Protein AF-V4LE29-F1 (afdb_monomer)

Secondary structure (DSSP, 8-state):
---TT-S---STTPPPPGGGS----HHHHHHTTTTSTT-EEEEEEEETTEEEEEEEEEE-SSEEEEEEEE--TTSPPEEEEEEEE---EE-TTSSEE-

Radius of gyration: 16.66 Å; Cα contacts (8 Å, |Δi|>4): 130; chains: 1; bounding box: 44×28×40 Å

pLDDT: mean 81.96, std 17.12, range [36.38, 97.56]

Solvent-accessible surface area (backbone atoms only — not comparable to full-atom values): 6302 Å² total; per-residue (Å²): 142,81,62,91,78,75,63,80,74,89,48,98,82,56,74,81,50,80,77,79,48,92,83,80,62,65,62,55,36,50,76,71,58,58,60,46,58,78,36,74,48,80,48,73,46,65,58,98,84,42,77,77,47,61,37,40,39,35,26,39,92,54,30,34,37,45,35,38,70,50,60,60,94,94,52,70,80,42,81,45,75,48,79,45,76,55,63,70,44,79,41,99,88,63,66,71,44,102

Sequence (98 aa):
MGGMGSGRHWYWGAKDSTDDYRSIDVRRWKRDGLLTPHQSFGWQWSRHGEVVASIRVRTESNRVILTYRHRSSGEDWKDESYPVYLDRTACNLGGERP

Foldseek 3Di:
DADPPNFPPPDDPGDDDPNNDDDDDVQVCVVVVVQDAQDKDKDFDDDPNHTPAIWIWHHHPFWIWTWGWDDDVPDDIDTDTDIDGHDWDADPVGDIDD

Nearest PDB structures (foldseek):
  2ffg-assembly1_B  TM=4.503E-01  e=1.393E-01  Bacillus subtilis
  7lc1-assembly1_B  TM=3.188E-01  e=1.873E+00 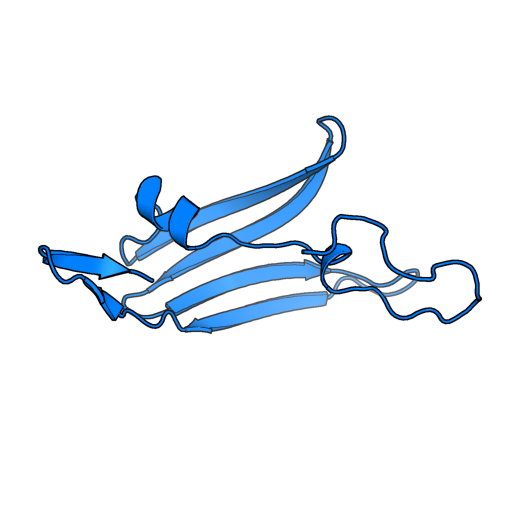 Homo sapiens
  8pn9-assembly1_G  TM=3.661E-01  e=7.462E+00  Homo sapiens
  7b04-assembly6_Q  TM=3.370E-01  e=7.462E+00  Candidatus Kuenenia stuttgartensis
  7b04-assembly5_N  TM=3.203E-01  e=5.355E+00  Candidatus Kuenenia stuttgartensis

Mean predicted aligned error: 9.5 Å

Structure (mmCIF, N/CA/C/O backbone):
data_AF-V4LE29-F1
#
_entry.id   AF-V4LE29-F1
#
loop_
_atom_site.group_PDB
_atom_site.id
_atom_site.type_symbol
_atom_site.label_atom_id
_atom_site.label_alt_id
_atom_site.label_comp_id
_atom_site.label_asym_id
_atom_site.label_entity_id
_atom_site.label_seq_id
_atom_site.pdbx_PDB_ins_code
_atom_site.Cartn_x
_atom_site.Cartn_y
_atom_site.Cartn_z
_atom_site.occupancy
_atom_site.B_iso_or_equiv
_atom_site.auth_seq_id
_atom_site.auth_comp_id
_atom_site.auth_asym_id
_atom_site.auth_atom_id
_atom_site.pdbx_PDB_model_num
ATOM 1 N N . MET A 1 1 ? -12.961 17.695 -13.450 1.00 45.84 1 MET A N 1
ATOM 2 C CA . MET A 1 1 ? -13.260 17.130 -14.781 1.00 45.84 1 MET A CA 1
ATOM 3 C C . MET A 1 1 ? -12.044 17.349 -15.663 1.00 45.84 1 MET A C 1
ATOM 5 O O . MET A 1 1 ? -11.674 18.494 -15.866 1.00 45.84 1 MET A O 1
ATOM 9 N N . GLY A 1 2 ? -11.409 16.265 -16.095 1.00 36.38 2 GLY A N 1
ATOM 10 C CA . GLY A 1 2 ? -10.222 16.215 -16.953 1.00 36.38 2 GLY A CA 1
ATOM 11 C C . GLY A 1 2 ? -9.816 14.747 -17.014 1.00 36.38 2 GLY A C 1
ATOM 12 O O . GLY A 1 2 ? -9.432 14.199 -15.986 1.00 36.38 2 GLY A O 1
ATOM 13 N N . GLY A 1 3 ? -10.124 14.081 -18.127 1.00 39.62 3 GLY A N 1
ATOM 14 C CA . GLY A 1 3 ? -9.957 12.634 -18.285 1.00 39.62 3 GLY A CA 1
ATOM 15 C C . GLY A 1 3 ? -8.558 12.246 -18.759 1.00 39.62 3 GLY A C 1
ATOM 16 O O . GLY A 1 3 ? -7.754 13.115 -19.101 1.00 39.62 3 GLY A O 1
ATOM 17 N N . MET A 1 4 ? -8.316 10.933 -18.815 1.00 40.44 4 MET A N 1
ATOM 18 C CA . MET A 1 4 ? -7.082 10.330 -19.325 1.00 40.44 4 MET A CA 1
ATOM 19 C C . MET A 1 4 ? -6.640 10.972 -20.648 1.00 40.44 4 MET A C 1
ATOM 21 O O . MET A 1 4 ? -7.410 11.002 -21.609 1.00 40.44 4 MET A O 1
ATOM 25 N N . GLY A 1 5 ? -5.413 11.504 -20.692 1.00 50.72 5 GLY A N 1
ATOM 26 C CA . GLY A 1 5 ? -4.816 12.102 -21.895 1.00 50.72 5 GLY A CA 1
ATOM 27 C C . GLY A 1 5 ? -5.083 13.596 -22.138 1.00 50.72 5 GLY A C 1
ATOM 28 O O . GLY A 1 5 ? -4.754 14.096 -23.213 1.00 50.72 5 GLY A O 1
ATOM 29 N N . SER A 1 6 ? -5.638 14.348 -21.177 1.00 55.47 6 SER A N 1
ATOM 30 C CA . SER A 1 6 ? -5.798 15.812 -21.324 1.00 55.47 6 SER A CA 1
ATOM 31 C C . SER A 1 6 ? -4.496 16.615 -21.149 1.00 55.47 6 SER A C 1
ATOM 33 O O . SER A 1 6 ? -4.509 17.844 -21.244 1.00 55.47 6 SER A O 1
ATOM 35 N N . GLY A 1 7 ? -3.376 15.944 -20.860 1.00 51.81 7 GLY A N 1
ATOM 36 C CA . GLY A 1 7 ? -2.049 16.543 -20.751 1.00 51.81 7 GLY A CA 1
ATOM 37 C C . GLY A 1 7 ? -1.441 16.861 -22.119 1.00 51.81 7 GLY A C 1
ATOM 38 O O . GLY A 1 7 ? -1.657 16.174 -23.113 1.00 51.81 7 GLY A O 1
ATOM 39 N N . ARG A 1 8 ? -0.652 17.932 -22.204 1.00 50.41 8 ARG A N 1
ATOM 40 C CA . ARG A 1 8 ? 0.028 18.341 -23.441 1.00 50.41 8 ARG A CA 1
ATOM 41 C C . ARG A 1 8 ? 1.275 17.459 -23.646 1.00 50.41 8 ARG A C 1
ATOM 43 O O . ARG A 1 8 ? 2.379 17.886 -23.344 1.00 50.41 8 ARG A O 1
ATOM 50 N N . HIS A 1 9 ? 1.094 16.234 -24.150 1.00 51.66 9 HIS A N 1
ATOM 51 C CA . HIS A 1 9 ? 2.152 15.211 -24.311 1.00 51.66 9 HIS A CA 1
ATOM 52 C C . HIS A 1 9 ? 3.131 15.449 -25.491 1.00 51.66 9 HIS A C 1
ATOM 54 O O . HIS A 1 9 ? 3.990 14.617 -25.761 1.00 51.66 9 HIS A O 1
ATOM 60 N N . TRP A 1 10 ? 3.021 16.565 -26.224 1.00 51.50 10 TRP A N 1
ATOM 61 C CA . TRP A 1 10 ? 3.700 16.774 -27.517 1.00 51.50 10 TRP A CA 1
ATOM 62 C C . TRP A 1 10 ? 5.120 17.377 -27.441 1.00 51.50 10 TRP A C 1
ATOM 64 O O . TRP A 1 10 ? 5.603 17.903 -28.441 1.00 51.50 10 TRP A O 1
ATOM 74 N N . TYR A 1 11 ? 5.808 17.339 -26.294 1.00 54.19 11 TYR A N 1
ATOM 75 C CA . TYR A 1 11 ? 7.198 17.810 -26.200 1.00 54.19 11 TYR A CA 1
ATOM 76 C C . TYR A 1 11 ? 8.078 16.897 -25.337 1.00 54.19 11 TYR A C 1
ATOM 78 O O . TYR A 1 11 ? 7.641 16.353 -24.323 1.00 54.19 11 TYR A O 1
ATOM 86 N N . TRP A 1 12 ? 9.341 16.742 -25.746 1.00 37.62 12 TRP A N 1
ATOM 87 C CA . TRP A 1 12 ? 10.371 16.017 -24.996 1.00 37.62 12 TRP A CA 1
ATOM 88 C C . TRP A 1 12 ? 10.582 16.709 -23.639 1.00 37.62 12 TRP A C 1
ATOM 90 O O . TRP A 1 12 ? 11.002 17.864 -23.594 1.00 37.62 12 TRP A O 1
ATOM 100 N N . GLY A 1 13 ? 10.240 16.030 -22.539 1.00 54.22 13 GLY A N 1
ATOM 101 C CA . GLY A 1 13 ? 10.285 16.586 -21.178 1.00 54.22 13 GLY A CA 1
ATOM 102 C C . GLY A 1 13 ? 8.929 16.979 -20.576 1.00 54.22 13 GLY A C 1
ATOM 103 O O . GLY A 1 13 ? 8.899 17.624 -19.525 1.00 54.22 13 GLY A O 1
ATOM 104 N N . ALA A 1 14 ? 7.805 16.618 -21.207 1.00 57.78 14 ALA A N 1
ATOM 105 C CA . ALA A 1 14 ? 6.495 16.714 -20.566 1.00 57.78 14 ALA A CA 1
ATOM 106 C C . ALA A 1 14 ? 6.474 15.848 -19.295 1.00 57.78 14 ALA A C 1
ATOM 108 O O . ALA A 1 14 ? 6.803 14.665 -19.337 1.00 57.78 14 ALA A O 1
ATOM 109 N N . LYS A 1 15 ? 6.136 16.460 -18.154 1.00 55.22 15 LYS A N 1
ATOM 110 C CA . LYS A 1 15 ? 5.986 15.740 -16.886 1.00 55.22 15 LYS A CA 1
ATOM 111 C C . LYS A 1 15 ? 4.748 14.857 -16.968 1.00 55.22 15 LYS A C 1
ATOM 113 O O . LYS A 1 15 ? 3.709 15.334 -17.426 1.00 55.22 15 LYS A O 1
ATOM 118 N N . ASP A 1 16 ? 4.865 13.630 -16.475 1.00 51.59 16 ASP A N 1
ATOM 119 C CA . ASP A 1 16 ? 3.726 12.734 -16.310 1.00 51.59 16 ASP A CA 1
ATOM 120 C C . ASP A 1 16 ? 2.624 13.446 -15.520 1.00 51.59 16 ASP A C 1
ATOM 122 O O . ASP A 1 16 ? 2.865 14.053 -14.467 1.00 51.59 16 ASP A O 1
ATOM 126 N N . SER A 1 17 ? 1.412 13.413 -16.060 1.00 56.28 17 SER A N 1
ATOM 127 C CA . SER A 1 17 ? 0.231 13.885 -15.356 1.00 56.28 17 SER A CA 1
ATOM 128 C C . SER A 1 17 ? -0.122 12.897 -14.247 1.00 56.28 17 SER A C 1
AT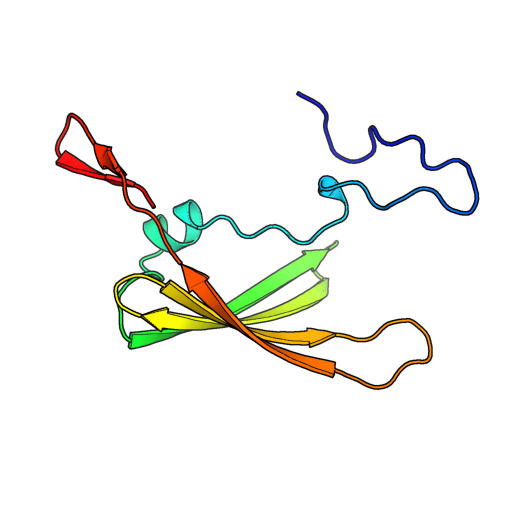OM 130 O O . SER A 1 17 ? 0.262 11.734 -14.289 1.00 56.28 17 SER A O 1
ATOM 132 N N . THR A 1 18 ? -0.881 13.324 -13.238 1.00 55.16 18 THR A N 1
ATOM 133 C CA . THR A 1 18 ? -1.316 12.432 -12.144 1.00 55.16 18 THR A CA 1
ATOM 134 C C . THR A 1 18 ? -2.101 11.213 -12.649 1.00 55.16 18 THR A C 1
ATOM 136 O O . THR A 1 18 ? -2.132 10.186 -11.979 1.00 55.16 18 THR A O 1
ATOM 139 N N . ASP A 1 19 ? -2.706 11.323 -13.830 1.00 54.94 19 ASP A N 1
ATOM 140 C CA . ASP A 1 19 ? -3.440 10.255 -14.503 1.00 54.94 19 ASP A CA 1
ATOM 141 C C . ASP A 1 19 ? -2.524 9.156 -15.077 1.00 54.94 19 ASP A C 1
ATOM 143 O O . ASP A 1 19 ? -2.903 7.987 -15.109 1.00 54.94 19 ASP A O 1
ATOM 147 N N . ASP A 1 20 ? -1.278 9.502 -15.410 1.00 59.47 20 ASP A N 1
ATOM 148 C CA . ASP A 1 20 ? -0.260 8.550 -15.863 1.00 59.47 20 ASP A CA 1
ATOM 149 C C . ASP A 1 20 ? 0.266 7.667 -14.704 1.00 59.47 20 ASP A C 1
ATOM 151 O O . ASP A 1 20 ? 0.944 6.658 -14.927 1.00 59.47 20 ASP A O 1
ATOM 155 N N . TYR A 1 21 ? -0.069 8.005 -13.448 1.00 68.44 21 TYR A N 1
ATOM 156 C CA . TYR A 1 21 ? 0.306 7.230 -12.265 1.00 68.44 21 TYR A CA 1
ATOM 157 C C . TYR A 1 21 ? -0.733 6.160 -11.909 1.00 68.44 21 TYR A C 1
ATOM 159 O O . TYR A 1 21 ? -1.945 6.303 -12.063 1.00 68.44 21 TYR A O 1
ATOM 167 N N . ARG A 1 22 ? -0.239 5.061 -11.336 1.00 83.25 22 ARG A N 1
ATOM 168 C CA . ARG A 1 22 ? -1.057 3.939 -10.861 1.00 83.25 22 ARG A CA 1
ATOM 169 C C . ARG A 1 22 ? -1.861 4.363 -9.633 1.00 83.25 22 ARG A C 1
ATOM 171 O O . ARG A 1 22 ? -1.290 4.637 -8.580 1.00 83.25 22 ARG A O 1
ATOM 178 N N . SER A 1 23 ? -3.183 4.386 -9.758 1.00 85.31 23 SER A N 1
ATOM 179 C CA . SER A 1 23 ? -4.080 4.811 -8.682 1.00 85.31 23 SER A CA 1
ATOM 180 C C . SER A 1 23 ? -4.504 3.651 -7.775 1.00 85.31 23 SER A C 1
ATOM 182 O O . SER A 1 23 ? -4.692 2.513 -8.214 1.00 85.31 23 SER A O 1
ATOM 184 N N . ILE A 1 24 ? -4.673 3.948 -6.488 1.00 90.12 24 ILE A N 1
ATOM 185 C CA . ILE A 1 24 ? -5.249 3.046 -5.486 1.00 90.12 24 ILE A CA 1
ATOM 186 C C . ILE A 1 24 ? -6.546 3.681 -4.987 1.00 90.12 24 ILE A C 1
ATOM 188 O O . ILE A 1 24 ? -6.531 4.805 -4.491 1.00 90.12 24 ILE A O 1
ATOM 192 N N . ASP A 1 25 ? -7.662 2.956 -5.085 1.00 89.81 25 ASP A N 1
ATOM 193 C CA . ASP A 1 25 ? -8.932 3.364 -4.476 1.00 89.81 25 ASP A CA 1
ATOM 194 C C . ASP A 1 25 ? -9.125 2.641 -3.136 1.00 89.81 25 ASP A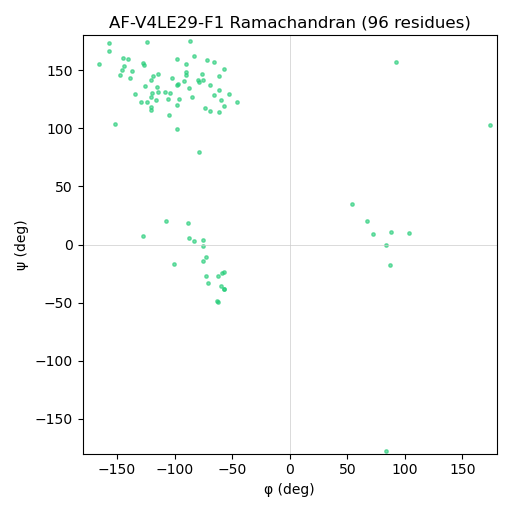 C 1
ATOM 196 O O . ASP A 1 25 ? -9.575 1.493 -3.075 1.00 89.81 25 ASP A O 1
ATOM 200 N N . VAL A 1 26 ? -8.821 3.338 -2.041 1.00 89.75 26 VAL A N 1
ATOM 201 C CA . VAL A 1 26 ? -9.004 2.821 -0.677 1.00 89.75 26 VAL A CA 1
ATOM 202 C C . VAL A 1 26 ? -10.471 2.513 -0.354 1.00 89.75 26 VAL A C 1
ATOM 204 O O . VAL A 1 26 ? -10.769 1.612 0.432 1.00 89.75 26 VAL A O 1
ATOM 207 N N . ARG A 1 27 ? -11.427 3.197 -0.994 1.00 89.50 27 ARG A N 1
ATOM 208 C CA . ARG A 1 27 ? -12.856 2.930 -0.787 1.00 89.50 27 ARG A CA 1
ATOM 209 C C . ARG A 1 27 ? -13.251 1.605 -1.409 1.00 89.50 27 ARG A C 1
ATOM 211 O O . ARG A 1 27 ? -14.116 0.922 -0.865 1.00 89.50 27 ARG A O 1
ATOM 218 N N . ARG A 1 28 ? -12.619 1.225 -2.522 1.00 92.38 28 ARG A N 1
ATOM 219 C CA . ARG A 1 28 ? -12.770 -0.116 -3.090 1.00 92.38 28 ARG A CA 1
ATOM 220 C C . ARG A 1 28 ? -12.243 -1.169 -2.125 1.00 92.38 28 ARG A C 1
ATOM 222 O O . ARG A 1 28 ? -12.989 -2.079 -1.790 1.00 92.38 28 ARG A O 1
ATOM 229 N N . TRP A 1 29 ? -11.039 -0.987 -1.583 1.00 94.00 29 TRP A N 1
ATOM 230 C CA . TRP A 1 29 ? -10.500 -1.904 -0.569 1.00 94.00 29 TRP A CA 1
ATOM 231 C C . TRP A 1 29 ? -11.411 -2.033 0.650 1.00 94.00 29 TRP A C 1
ATOM 233 O O . TRP A 1 29 ? -11.589 -3.129 1.172 1.00 94.00 29 TRP A O 1
ATOM 243 N N . LYS A 1 30 ? -12.041 -0.935 1.081 1.00 90.19 30 LYS A N 1
ATOM 244 C CA . LYS A 1 30 ? -13.042 -0.981 2.146 1.00 90.19 30 LYS A CA 1
ATOM 245 C C . LYS A 1 30 ? -14.265 -1.821 1.777 1.00 90.19 30 LYS A C 1
ATOM 247 O O . LYS A 1 30 ? -14.673 -2.646 2.588 1.00 90.19 30 LYS A O 1
ATOM 252 N N . ARG A 1 31 ? -14.862 -1.595 0.600 1.00 91.81 31 ARG A N 1
ATOM 253 C CA . ARG A 1 31 ? -16.038 -2.359 0.138 1.00 91.81 31 ARG A CA 1
ATOM 254 C C . ARG A 1 31 ? -15.734 -3.851 0.023 1.00 91.81 31 ARG A C 1
ATOM 256 O O . ARG A 1 31 ? -16.581 -4.660 0.374 1.00 91.81 31 ARG A O 1
ATOM 263 N N . ASP A 1 32 ? -14.514 -4.179 -0.386 1.00 92.19 32 ASP A N 1
ATOM 264 C CA . ASP A 1 32 ? -14.045 -5.552 -0.561 1.00 92.19 32 ASP A CA 1
ATOM 265 C C . ASP A 1 32 ? -13.566 -6.187 0.769 1.00 92.19 32 ASP A C 1
ATOM 267 O O . ASP A 1 32 ? -13.073 -7.310 0.778 1.00 92.19 32 ASP A O 1
ATOM 271 N N . GLY A 1 33 ? -13.674 -5.483 1.908 1.00 92.62 33 GLY A N 1
ATOM 272 C CA . GLY A 1 33 ? -13.272 -5.993 3.230 1.00 92.62 33 GLY A CA 1
ATOM 273 C C . GLY A 1 33 ? -11.755 -6.100 3.450 1.00 92.62 33 GLY A C 1
ATOM 274 O O . GLY A 1 33 ? -11.299 -6.622 4.469 1.00 92.62 33 GLY A O 1
ATOM 275 N N . LEU A 1 34 ? -10.953 -5.565 2.530 1.00 93.69 34 LEU A N 1
ATOM 276 C CA . LEU A 1 34 ? -9.494 -5.701 2.511 1.00 93.69 34 LEU A CA 1
ATOM 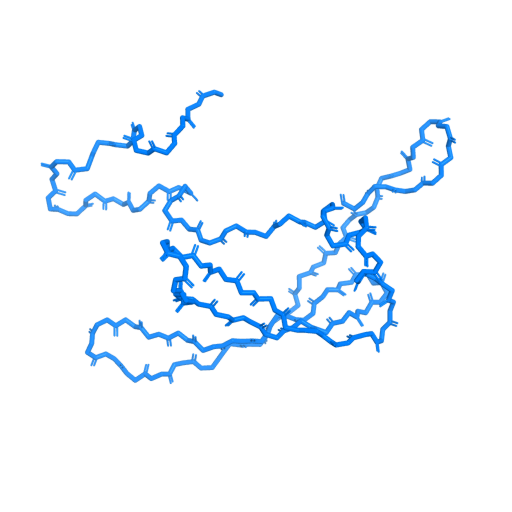277 C C . LEU A 1 34 ? -8.784 -4.835 3.559 1.00 93.69 34 LEU A C 1
ATOM 279 O O . LEU A 1 34 ? -7.619 -5.073 3.849 1.00 93.69 34 LEU A O 1
ATOM 283 N N . LEU A 1 35 ? -9.474 -3.859 4.159 1.00 92.38 35 LEU A N 1
ATOM 284 C CA . LEU A 1 35 ? -8.911 -2.953 5.173 1.00 92.38 35 LEU A CA 1
ATOM 285 C C . LEU A 1 35 ? -9.000 -3.464 6.620 1.00 92.38 35 LEU A C 1
ATOM 287 O O . LEU A 1 35 ? -8.644 -2.729 7.542 1.00 92.38 35 LEU A O 1
ATOM 291 N N . THR A 1 36 ? -9.464 -4.695 6.854 1.00 91.56 36 THR A N 1
ATOM 292 C CA . THR A 1 36 ? -9.419 -5.291 8.202 1.00 91.56 36 THR A CA 1
ATOM 293 C C . THR A 1 36 ? -7.960 -5.390 8.659 1.00 91.56 36 THR A C 1
ATOM 295 O O . THR A 1 36 ? -7.137 -5.824 7.850 1.00 91.56 36 THR A O 1
ATOM 298 N N . PRO A 1 37 ? -7.607 -4.981 9.894 1.00 90.88 37 PRO A N 1
ATOM 299 C CA . PRO A 1 37 ? -6.227 -5.024 10.378 1.00 90.88 37 PRO A CA 1
ATOM 300 C C . PRO A 1 37 ? -5.622 -6.432 10.327 1.00 90.88 37 PRO A C 1
ATOM 302 O O . PRO A 1 37 ? -6.335 -7.417 10.505 1.00 90.88 37 PRO A O 1
ATOM 305 N N . HIS A 1 38 ? -4.301 -6.509 10.152 1.00 92.50 38 HIS A N 1
ATOM 306 C CA . HIS A 1 38 ? -3.518 -7.752 10.087 1.00 92.50 38 HIS A CA 1
ATOM 307 C C . HIS A 1 38 ? -3.800 -8.631 8.859 1.00 92.50 38 HIS A C 1
ATOM 309 O O . HIS A 1 38 ? -3.466 -9.815 8.853 1.00 92.50 38 HIS A O 1
ATOM 315 N N . GLN A 1 39 ? -4.364 -8.061 7.794 1.00 94.38 39 GLN A N 1
ATOM 316 C CA . GLN A 1 39 ? -4.485 -8.738 6.508 1.00 94.38 39 GLN A CA 1
ATOM 317 C C . GLN A 1 39 ? -3.264 -8.474 5.631 1.00 94.38 39 GLN A C 1
ATOM 319 O O . GLN A 1 39 ? -2.556 -7.473 5.769 1.00 94.38 39 GLN A O 1
ATOM 324 N N . SER A 1 40 ? -3.016 -9.391 4.702 1.00 95.94 40 SER A N 1
ATOM 325 C CA . SER A 1 40 ? -2.046 -9.211 3.628 1.00 95.94 40 SER A CA 1
ATOM 326 C C . SER A 1 40 ? -2.657 -9.667 2.314 1.00 95.94 40 SER A C 1
ATOM 328 O O . SER A 1 40 ? -3.185 -10.773 2.235 1.00 95.94 40 SER A O 1
ATOM 330 N N . PHE A 1 41 ? -2.588 -8.825 1.287 1.00 96.56 41 PHE A N 1
ATOM 331 C CA . PHE A 1 41 ? -3.144 -9.132 -0.029 1.00 96.56 41 PHE A CA 1
ATOM 332 C C . PHE A 1 41 ? -2.286 -8.553 -1.158 1.00 96.56 41 PHE A C 1
ATOM 334 O O . PHE A 1 41 ? -1.458 -7.663 -0.951 1.00 96.56 41 PHE A O 1
ATOM 341 N N . GLY A 1 42 ? -2.464 -9.099 -2.360 1.00 95.69 42 GLY A N 1
ATOM 342 C CA . GLY A 1 42 ? -1.876 -8.566 -3.585 1.00 95.69 42 GLY A CA 1
ATOM 343 C C . GLY A 1 42 ? -2.832 -7.594 -4.267 1.00 95.69 42 GLY A C 1
ATOM 344 O O . GLY A 1 42 ? -4.036 -7.840 -4.324 1.00 9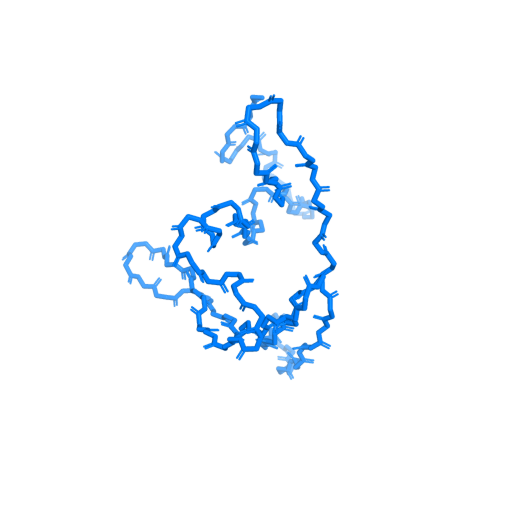5.69 42 GLY A O 1
ATOM 345 N N . TRP A 1 43 ? -2.295 -6.509 -4.812 1.00 95.44 43 TRP A N 1
ATOM 346 C CA . TRP A 1 43 ? -3.034 -5.590 -5.669 1.00 95.44 43 TRP A CA 1
ATOM 347 C C . TRP A 1 43 ? -2.302 -5.425 -6.992 1.00 95.44 43 TRP A C 1
ATOM 349 O O . TRP A 1 43 ? -1.081 -5.292 -7.001 1.00 95.44 43 TRP A O 1
ATOM 359 N N . GLN A 1 44 ? -3.030 -5.442 -8.104 1.00 93.75 44 GLN A N 1
ATOM 360 C CA . GLN A 1 44 ? -2.438 -5.384 -9.436 1.00 93.75 44 GLN A CA 1
ATOM 361 C C . GLN A 1 44 ? -3.205 -4.448 -10.358 1.00 93.75 44 GLN A C 1
ATOM 363 O O . GLN A 1 44 ? -4.424 -4.302 -10.251 1.00 93.75 44 GLN A O 1
ATOM 368 N N . TRP A 1 45 ? -2.472 -3.852 -11.290 1.00 90.19 45 TRP A N 1
ATOM 369 C CA . TRP A 1 45 ? -3.026 -3.087 -12.395 1.00 90.19 45 TRP A CA 1
ATOM 370 C C . TRP A 1 45 ? -2.836 -3.890 -13.668 1.00 90.19 45 TRP A C 1
ATOM 372 O O . TRP A 1 45 ? -1.730 -4.364 -13.940 1.00 90.19 45 TRP A O 1
ATOM 382 N N . SER A 1 46 ? -3.904 -4.019 -14.446 1.00 88.81 46 SER A N 1
ATOM 383 C CA . SER A 1 46 ? -3.856 -4.621 -15.769 1.00 88.81 46 SER A CA 1
ATOM 384 C C . SER A 1 46 ? -4.177 -3.600 -16.853 1.00 88.81 46 SER A C 1
ATOM 386 O O . SER A 1 46 ? -4.973 -2.681 -16.656 1.00 88.81 46 SER A O 1
ATOM 388 N N . ARG A 1 47 ? -3.547 -3.764 -18.015 1.00 84.81 47 ARG A N 1
ATOM 389 C CA . ARG A 1 47 ? -3.828 -3.004 -19.231 1.00 84.81 47 ARG A CA 1
ATOM 390 C C . ARG A 1 47 ? -4.030 -4.004 -20.363 1.00 84.81 47 ARG A C 1
ATOM 392 O O . ARG A 1 47 ? -3.155 -4.817 -20.620 1.00 84.81 47 ARG A O 1
ATOM 399 N N . HIS A 1 48 ? -5.192 -3.960 -21.014 1.00 89.19 48 HIS A N 1
ATOM 400 C CA . HIS A 1 48 ? -5.584 -4.939 -22.042 1.00 89.19 48 HIS A CA 1
ATOM 401 C C . HIS A 1 48 ? -5.503 -6.407 -21.570 1.00 89.19 48 HIS A C 1
ATOM 403 O O . HIS A 1 48 ? -5.162 -7.288 -22.345 1.00 89.19 48 HIS A O 1
ATOM 409 N N . GLY A 1 49 ? -5.813 -6.668 -20.295 1.00 88.38 49 GLY A N 1
ATOM 410 C CA . GLY A 1 49 ? -5.769 -8.014 -19.704 1.00 88.38 49 GLY A CA 1
ATOM 411 C C . GLY A 1 49 ? -4.401 -8.422 -19.150 1.00 88.38 49 GLY A C 1
ATOM 412 O O . GLY A 1 49 ? -4.346 -9.286 -18.281 1.00 88.38 49 GLY A O 1
ATOM 413 N N . GLU A 1 50 ? -3.328 -7.741 -19.546 1.00 90.12 50 GLU A N 1
ATOM 414 C CA . GLU A 1 50 ? -1.969 -8.023 -19.083 1.00 90.12 50 GLU A CA 1
ATOM 415 C C . GLU A 1 50 ? -1.645 -7.263 -17.800 1.00 90.12 50 GLU A C 1
ATOM 417 O O . GLU A 1 50 ? -1.921 -6.066 -17.689 1.00 90.12 50 GLU A O 1
ATOM 422 N N . VAL A 1 51 ? -1.036 -7.938 -16.825 1.00 90.38 51 VAL A N 1
ATOM 423 C CA . VAL A 1 51 ? -0.609 -7.310 -15.568 1.00 90.38 51 VAL A CA 1
ATOM 424 C C . VAL A 1 51 ? 0.617 -6.440 -15.829 1.00 90.38 51 VAL A C 1
ATOM 426 O O . VAL A 1 51 ? 1.680 -6.931 -16.192 1.00 90.38 51 VAL A O 1
ATOM 429 N N . VAL A 1 52 ? 0.478 -5.134 -15.605 1.00 89.75 52 VAL A N 1
ATOM 430 C CA . VAL A 1 52 ? 1.547 -4.150 -15.848 1.00 89.75 52 VAL A CA 1
ATOM 431 C C . VAL A 1 52 ? 2.281 -3.732 -14.576 1.00 89.75 52 VAL A C 1
ATOM 433 O O . VAL A 1 52 ? 3.354 -3.134 -14.648 1.00 89.75 52 VAL A O 1
ATOM 436 N N . ALA A 1 53 ? 1.693 -3.992 -13.408 1.00 90.00 53 ALA A N 1
ATOM 437 C CA . ALA A 1 53 ? 2.312 -3.769 -12.108 1.00 90.00 53 ALA A CA 1
ATOM 438 C C . ALA A 1 53 ? 1.536 -4.491 -11.007 1.00 90.00 53 ALA A C 1
ATOM 440 O O . ALA A 1 53 ? 0.324 -4.690 -11.111 1.00 90.00 53 ALA A O 1
ATOM 441 N N . SER A 1 54 ? 2.229 -4.792 -9.914 1.00 93.44 54 SER A N 1
ATOM 442 C CA . SER A 1 54 ? 1.630 -5.345 -8.706 1.00 93.44 54 SER A CA 1
ATOM 443 C C . SER A 1 54 ? 2.336 -4.840 -7.456 1.00 93.44 54 SER A C 1
ATOM 445 O O . SER A 1 54 ? 3.546 -4.616 -7.474 1.00 93.44 54 SER A O 1
ATOM 447 N N . ILE A 1 55 ? 1.591 -4.740 -6.362 1.00 96.25 55 ILE A N 1
ATOM 448 C CA . ILE A 1 55 ? 2.097 -4.463 -5.020 1.00 96.25 55 ILE A CA 1
ATOM 449 C C . ILE A 1 55 ? 1.581 -5.514 -4.035 1.00 96.25 55 ILE A C 1
ATOM 451 O O . ILE A 1 55 ? 0.524 -6.120 -4.238 1.00 96.25 55 ILE A O 1
ATOM 455 N N . ARG A 1 56 ? 2.303 -5.692 -2.930 1.00 97.50 56 ARG A N 1
ATOM 456 C CA . ARG A 1 56 ? 1.794 -6.352 -1.728 1.00 97.50 56 ARG A CA 1
ATOM 457 C C . ARG A 1 56 ? 1.355 -5.285 -0.735 1.00 97.50 56 ARG A C 1
ATOM 459 O O . ARG A 1 56 ? 2.052 -4.294 -0.535 1.00 97.50 56 ARG A O 1
ATOM 466 N N . VAL A 1 57 ? 0.211 -5.509 -0.110 1.00 97.25 57 VAL A N 1
ATOM 467 C CA . VAL A 1 57 ? -0.368 -4.614 0.887 1.00 97.25 57 VAL A CA 1
ATOM 468 C C . VAL A 1 57 ? -0.489 -5.376 2.192 1.00 97.25 57 VAL A C 1
ATOM 470 O O . VAL A 1 57 ? -1.031 -6.480 2.202 1.00 97.25 57 VAL A O 1
ATOM 473 N N . ARG A 1 58 ? -0.007 -4.789 3.287 1.00 97.56 58 ARG A N 1
ATOM 474 C CA . ARG A 1 58 ? -0.283 -5.255 4.650 1.00 97.56 58 ARG A CA 1
ATOM 475 C C . ARG A 1 58 ? -1.096 -4.203 5.380 1.00 97.56 58 ARG A C 1
ATOM 477 O O . ARG A 1 58 ? -0.725 -3.034 5.364 1.00 97.56 58 ARG A O 1
ATOM 484 N N . THR A 1 59 ? -2.180 -4.596 6.026 1.00 96.50 59 THR A N 1
ATOM 485 C CA . THR A 1 59 ? -3.040 -3.661 6.752 1.00 96.50 59 THR A CA 1
ATOM 486 C C . THR A 1 59 ? -2.710 -3.630 8.234 1.00 96.50 59 THR A C 1
ATOM 488 O O . THR A 1 59 ? -2.493 -4.652 8.885 1.00 96.50 59 THR A O 1
ATOM 491 N N . GLU A 1 60 ? -2.707 -2.426 8.781 1.00 94.31 60 GLU A N 1
ATOM 492 C CA . GLU A 1 60 ? -2.625 -2.138 10.207 1.00 94.31 60 GLU A CA 1
ATOM 493 C C . GLU A 1 60 ? -3.841 -1.278 10.590 1.00 94.31 60 GLU A C 1
ATOM 495 O O . GLU A 1 60 ? -4.631 -0.874 9.735 1.00 94.31 60 GLU A O 1
ATOM 500 N N . SER A 1 61 ? -4.033 -0.996 11.879 1.00 89.56 61 SER A N 1
ATOM 501 C CA . SER A 1 61 ? -5.252 -0.330 12.366 1.00 89.56 61 SER A CA 1
ATOM 502 C C . SER A 1 61 ? -5.531 1.031 11.708 1.00 89.56 61 SER A C 1
ATOM 504 O O . SER A 1 61 ? -6.684 1.353 11.418 1.00 89.56 61 SER A O 1
ATOM 506 N N . ASN A 1 62 ? -4.486 1.817 11.443 1.00 91.31 62 ASN A N 1
ATOM 507 C CA . ASN A 1 62 ? -4.566 3.192 10.936 1.00 91.31 62 ASN A CA 1
ATOM 508 C C . ASN A 1 62 ? -3.724 3.439 9.674 1.00 91.31 62 ASN A C 1
ATOM 510 O O . ASN A 1 62 ? -3.560 4.584 9.262 1.00 91.31 62 ASN A O 1
ATOM 514 N N . ARG A 1 63 ? -3.140 2.396 9.083 1.00 93.75 63 ARG A N 1
ATOM 515 C CA . ARG A 1 63 ? -2.270 2.520 7.911 1.00 93.75 63 ARG A CA 1
ATOM 516 C C . ARG A 1 63 ? -2.207 1.226 7.128 1.00 93.75 63 ARG A C 1
ATOM 518 O O . ARG A 1 63 ? -2.580 0.161 7.615 1.00 93.75 63 ARG A O 1
ATOM 525 N N . VAL A 1 64 ? -1.676 1.325 5.924 1.00 96.50 64 VAL A N 1
ATOM 526 C CA . VAL A 1 64 ? -1.265 0.183 5.116 1.00 96.50 64 VAL A CA 1
ATOM 527 C C . VAL A 1 64 ? 0.224 0.278 4.840 1.00 96.50 64 VAL A C 1
ATOM 529 O O . VAL A 1 64 ? 0.755 1.372 4.674 1.00 96.50 64 VAL A O 1
ATOM 532 N N . ILE A 1 65 ? 0.908 -0.856 4.791 1.00 97.12 65 ILE A N 1
ATOM 533 C CA . ILE A 1 65 ? 2.281 -0.938 4.306 1.00 97.12 65 ILE A CA 1
ATOM 534 C C . ILE A 1 65 ? 2.214 -1.398 2.860 1.00 97.12 65 ILE A C 1
ATOM 536 O O . ILE A 1 65 ? 1.674 -2.472 2.577 1.00 97.12 65 ILE A O 1
ATOM 540 N N . LEU A 1 66 ? 2.731 -0.572 1.957 1.00 96.94 66 LEU A N 1
ATOM 541 C CA . LEU A 1 66 ? 2.846 -0.909 0.545 1.00 96.94 66 LEU A CA 1
ATOM 542 C C . LEU A 1 66 ? 4.256 -1.425 0.298 1.00 96.94 66 LEU A C 1
ATOM 544 O O . LEU A 1 66 ? 5.221 -0.736 0.617 1.00 96.94 66 LEU A O 1
ATOM 548 N N . THR A 1 67 ? 4.364 -2.620 -0.273 1.00 97.19 67 THR A N 1
ATOM 549 C CA . THR A 1 67 ? 5.644 -3.230 -0.632 1.00 97.19 67 THR A CA 1
ATOM 550 C C . THR A 1 67 ? 5.645 -3.580 -2.112 1.00 97.19 67 THR A C 1
ATOM 552 O O . THR A 1 67 ? 4.776 -4.324 -2.576 1.00 97.19 67 THR A O 1
ATOM 555 N N . TYR A 1 68 ? 6.603 -3.051 -2.869 1.00 94.88 68 TYR A N 1
ATOM 556 C CA . TYR A 1 68 ? 6.719 -3.306 -4.306 1.00 94.88 68 TYR A CA 1
ATOM 557 C C . TYR A 1 68 ? 8.135 -3.077 -4.818 1.00 94.88 68 TYR A C 1
ATOM 559 O O . TYR A 1 68 ? 8.999 -2.596 -4.096 1.00 94.88 68 TYR A O 1
ATOM 567 N N . ARG A 1 69 ? 8.364 -3.424 -6.086 1.00 92.00 69 ARG A N 1
ATOM 568 C CA . ARG A 1 69 ? 9.626 -3.155 -6.777 1.00 92.00 69 ARG A CA 1
ATOM 569 C C . ARG A 1 69 ? 9.370 -2.297 -7.998 1.00 92.00 69 ARG A C 1
ATOM 571 O O . ARG A 1 69 ? 8.376 -2.500 -8.697 1.00 92.00 69 ARG A O 1
ATOM 578 N N . HIS A 1 70 ? 10.264 -1.363 -8.272 1.00 88.38 70 HIS A N 1
ATOM 579 C CA . HIS A 1 70 ? 10.223 -0.556 -9.486 1.00 88.38 70 HIS A CA 1
ATOM 580 C C . HIS A 1 70 ? 11.633 -0.351 -10.035 1.00 88.38 70 HIS A C 1
ATOM 582 O O . HIS A 1 70 ? 12.617 -0.526 -9.320 1.00 88.38 70 HIS A O 1
ATOM 588 N N . ARG A 1 71 ? 11.734 -0.012 -11.318 1.00 86.94 71 ARG A N 1
ATOM 589 C CA . ARG A 1 71 ? 12.987 0.399 -11.950 1.00 86.94 71 ARG A CA 1
ATOM 590 C C . ARG A 1 71 ? 12.705 1.426 -13.033 1.00 86.94 71 ARG A C 1
ATOM 592 O O . ARG A 1 71 ? 11.686 1.327 -13.721 1.00 86.94 71 ARG A O 1
ATOM 599 N N . SER A 1 72 ? 13.624 2.363 -13.196 1.00 83.56 72 SER A N 1
ATOM 600 C CA . SER A 1 72 ? 13.691 3.220 -14.378 1.00 83.56 72 SER A CA 1
ATOM 601 C C . SER A 1 72 ? 14.436 2.493 -15.500 1.00 83.56 72 SER A C 1
ATOM 603 O O . SER A 1 72 ? 15.122 1.496 -15.265 1.00 83.56 72 SER A O 1
ATOM 605 N N . SER A 1 73 ? 14.283 2.954 -16.743 1.00 82.25 73 SER A N 1
ATOM 606 C CA . SER A 1 73 ? 14.952 2.334 -17.892 1.00 82.25 73 SER A CA 1
ATOM 607 C C . SER A 1 73 ? 16.473 2.314 -17.700 1.00 82.25 73 SER A C 1
ATOM 609 O O . SER A 1 73 ? 17.088 3.369 -17.593 1.00 82.25 73 SER A O 1
ATOM 611 N N . GLY A 1 74 ? 17.068 1.118 -17.687 1.00 85.25 74 GLY A N 1
ATOM 612 C CA . GLY A 1 74 ? 18.514 0.922 -17.522 1.00 85.25 74 GLY A CA 1
ATOM 613 C C . GLY A 1 74 ? 19.015 0.916 -16.075 1.00 85.25 74 GLY A C 1
ATOM 614 O O . GLY A 1 74 ? 20.208 0.723 -15.869 1.00 85.25 74 GLY A O 1
ATOM 615 N N . GLU A 1 75 ? 18.134 1.088 -15.086 1.00 90.00 75 GLU A N 1
ATOM 616 C CA . GLU A 1 75 ? 18.486 1.003 -13.666 1.00 90.00 75 GLU A CA 1
ATOM 617 C C . GLU A 1 75 ? 18.163 -0.371 -13.062 1.00 90.00 75 GLU A C 1
ATOM 619 O O . GLU A 1 75 ? 17.310 -1.124 -1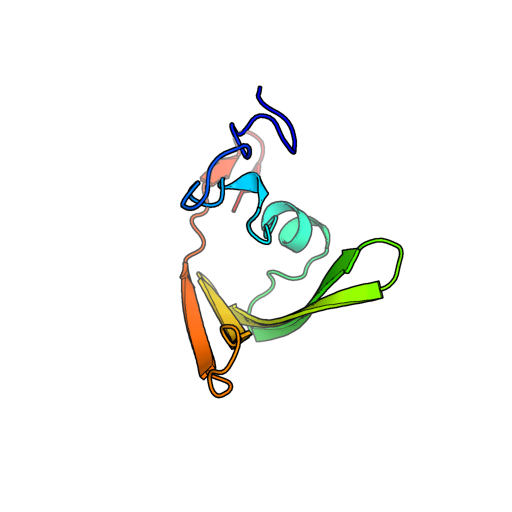3.555 1.00 90.00 75 GLU A O 1
ATOM 624 N N . ASP A 1 76 ? 18.826 -0.665 -11.943 1.00 93.25 76 ASP A N 1
ATOM 625 C CA . ASP A 1 76 ? 18.526 -1.819 -11.107 1.00 93.25 76 ASP A CA 1
ATOM 626 C C . ASP A 1 76 ? 17.141 -1.712 -10.459 1.00 93.25 76 ASP A C 1
ATOM 628 O O . ASP A 1 76 ? 16.571 -0.634 -10.264 1.00 93.25 76 ASP A O 1
ATOM 632 N N . TRP A 1 77 ? 16.595 -2.871 -10.099 1.00 92.44 77 TRP A N 1
ATOM 633 C CA . TRP A 1 77 ? 15.357 -2.943 -9.336 1.00 92.44 77 TRP A CA 1
ATOM 634 C C . TRP A 1 77 ? 15.538 -2.361 -7.938 1.00 92.44 77 TRP A C 1
ATOM 636 O O . TRP A 1 77 ? 16.416 -2.781 -7.187 1.00 92.44 77 TRP A O 1
ATOM 646 N N . LYS A 1 78 ? 14.639 -1.447 -7.579 1.00 93.75 78 LYS A N 1
ATOM 647 C CA . LYS A 1 78 ? 14.541 -0.833 -6.258 1.00 93.75 78 LYS A CA 1
ATOM 648 C C . LYS A 1 78 ? 13.346 -1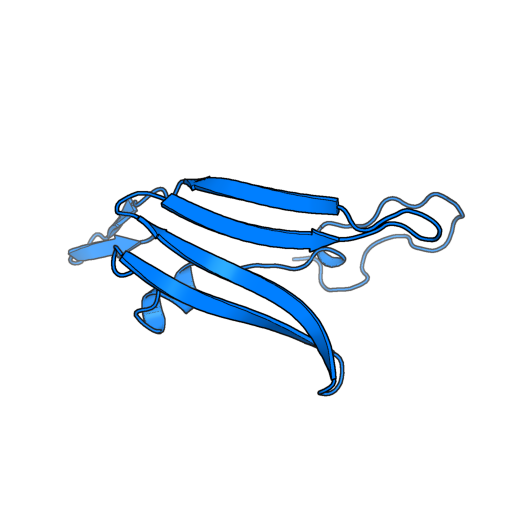.403 -5.515 1.00 93.75 78 LYS A C 1
ATOM 650 O O . LYS A 1 78 ? 12.223 -1.378 -6.027 1.00 93.75 78 LYS A O 1
ATOM 655 N N . ASP A 1 79 ? 13.614 -1.920 -4.324 1.00 94.44 79 ASP A N 1
ATOM 656 C CA . ASP A 1 79 ? 12.617 -2.403 -3.379 1.00 94.44 79 ASP A CA 1
ATOM 657 C C . ASP A 1 79 ? 12.082 -1.235 -2.545 1.00 94.44 79 ASP A C 1
ATOM 659 O O . ASP A 1 79 ? 12.844 -0.497 -1.928 1.00 94.44 79 ASP A O 1
ATOM 663 N N . GLU A 1 80 ? 10.763 -1.087 -2.524 1.00 95.00 80 GLU A N 1
ATOM 664 C CA . GLU A 1 80 ? 10.044 -0.067 -1.769 1.00 95.00 80 GLU A CA 1
ATOM 665 C C . GLU A 1 80 ? 9.188 -0.732 -0.697 1.00 95.00 80 GLU A C 1
ATOM 667 O O . GLU A 1 80 ? 8.508 -1.730 -0.954 1.00 95.00 80 GLU A O 1
ATOM 672 N N . SER A 1 81 ? 9.210 -0.174 0.512 1.00 97.00 81 SER A N 1
ATOM 673 C CA . SER A 1 81 ? 8.366 -0.612 1.623 1.00 97.00 81 SER A CA 1
ATOM 674 C C . SER A 1 81 ? 8.098 0.548 2.571 1.00 97.00 81 SER A C 1
ATOM 676 O O . SER A 1 81 ? 8.956 0.897 3.381 1.00 97.00 81 SER A O 1
ATOM 678 N N . TYR A 1 82 ? 6.901 1.129 2.507 1.00 96.00 82 TYR A N 1
ATOM 679 C CA . TYR A 1 82 ? 6.573 2.311 3.303 1.00 96.00 82 TYR A CA 1
ATOM 680 C C . TYR A 1 82 ? 5.117 2.329 3.791 1.00 96.00 82 TYR A C 1
ATOM 682 O O . TYR A 1 82 ? 4.236 1.719 3.172 1.00 96.00 82 TYR A O 1
ATOM 690 N N . PRO A 1 83 ? 4.847 3.015 4.919 1.00 96.62 83 PRO A N 1
ATOM 691 C CA . PRO A 1 83 ? 3.500 3.183 5.438 1.00 96.62 83 PRO A CA 1
ATOM 692 C C . PRO A 1 83 ? 2.731 4.290 4.705 1.00 96.62 83 PRO A C 1
ATOM 694 O O . PRO A 1 83 ? 3.261 5.369 4.449 1.00 96.62 83 PRO A O 1
ATOM 697 N N . VAL A 1 84 ? 1.443 4.055 4.470 1.00 95.06 84 VAL A N 1
ATOM 698 C CA . VAL A 1 84 ? 0.454 5.055 4.055 1.00 95.06 84 VAL A CA 1
ATOM 699 C C . VAL A 1 84 ? -0.648 5.093 5.104 1.00 95.06 84 VAL A C 1
ATOM 701 O O . VAL A 1 84 ? -1.338 4.095 5.319 1.00 95.06 84 VAL A O 1
ATOM 704 N N . TYR A 1 85 ? -0.791 6.228 5.783 1.00 93.81 85 TYR A N 1
ATOM 705 C CA . TYR A 1 85 ? -1.794 6.409 6.830 1.00 93.81 85 TYR A CA 1
ATOM 706 C C . TYR A 1 85 ? -3.187 6.595 6.230 1.00 93.81 85 TYR A C 1
ATOM 708 O O . TYR A 1 85 ? -3.349 7.227 5.189 1.00 93.81 85 TYR A O 1
ATOM 716 N N . LEU A 1 86 ? -4.177 6.002 6.891 1.00 90.81 86 LEU A N 1
ATOM 717 C CA . LEU A 1 86 ? -5.580 6.075 6.518 1.00 90.81 86 LEU A CA 1
ATOM 718 C C . LEU A 1 86 ? -6.295 7.021 7.476 1.00 90.81 86 LEU A C 1
ATOM 720 O O . LEU A 1 86 ? -6.498 6.680 8.643 1.00 90.81 86 LEU A O 1
ATOM 724 N N . ASP A 1 87 ? -6.717 8.170 6.965 1.00 87.50 87 ASP A N 1
ATOM 725 C CA . ASP A 1 87 ? -7.625 9.046 7.692 1.00 87.50 87 ASP A CA 1
ATOM 726 C C . ASP A 1 87 ? -9.045 8.519 7.584 1.00 87.50 87 ASP A C 1
ATOM 728 O O . ASP A 1 87 ? -9.473 8.064 6.529 1.00 87.50 87 ASP A O 1
ATOM 732 N N . ARG A 1 88 ? -9.799 8.583 8.681 1.00 81.94 88 ARG A N 1
ATOM 733 C CA . ARG A 1 88 ? -11.193 8.146 8.705 1.00 81.94 88 ARG A CA 1
ATOM 734 C C . ARG A 1 88 ? -12.089 9.297 9.109 1.00 81.94 88 ARG A C 1
ATOM 736 O O . ARG A 1 88 ? -11.893 9.915 10.148 1.00 81.94 88 ARG A O 1
ATOM 743 N N . THR A 1 89 ? -13.098 9.573 8.295 1.00 84.00 89 THR A N 1
ATOM 744 C CA . THR A 1 89 ? -14.142 10.551 8.612 1.00 84.00 89 THR A CA 1
ATOM 745 C C . THR A 1 89 ? -15.418 9.823 9.017 1.00 84.00 89 THR A C 1
ATOM 747 O O . THR A 1 89 ? -15.878 8.938 8.292 1.00 84.00 89 THR A O 1
ATOM 750 N N . ALA A 1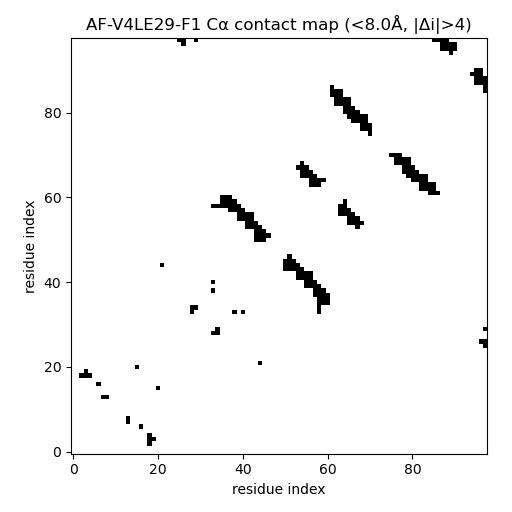 90 ? -16.017 10.200 10.147 1.00 80.19 90 ALA A N 1
ATOM 751 C CA . ALA A 1 90 ? -17.329 9.696 10.543 1.00 80.19 90 ALA A CA 1
ATOM 752 C C . ALA A 1 90 ? -18.403 10.084 9.509 1.00 80.19 90 ALA A C 1
ATOM 754 O O . ALA A 1 90 ? -18.339 11.151 8.896 1.00 80.19 90 ALA A O 1
ATOM 755 N N . CYS A 1 91 ? -19.386 9.211 9.299 1.00 80.19 91 CYS A N 1
ATOM 756 C CA . CYS A 1 91 ? -20.525 9.480 8.422 1.00 80.19 91 CYS A CA 1
ATOM 757 C C . CYS A 1 91 ? -21.777 9.835 9.239 1.00 80.19 91 CYS A C 1
ATOM 759 O O . CYS A 1 91 ? -22.034 9.233 10.278 1.00 80.19 91 CYS A O 1
ATOM 761 N N . ASN A 1 92 ? -22.591 10.771 8.733 1.00 78.56 92 ASN A N 1
ATOM 762 C CA . ASN A 1 92 ? -23.792 11.278 9.422 1.00 78.56 92 ASN A CA 1
ATOM 763 C C . ASN A 1 92 ? -24.832 10.192 9.760 1.00 78.56 92 ASN A C 1
ATOM 765 O O . ASN A 1 92 ? -25.624 10.375 10.675 1.00 78.56 92 ASN A O 1
ATOM 769 N N . LEU A 1 93 ? -24.838 9.073 9.027 1.00 80.38 93 LEU A N 1
ATOM 770 C CA . LEU A 1 93 ? -25.764 7.947 9.215 1.00 80.38 93 LEU A CA 1
ATOM 771 C C . LEU A 1 93 ? -25.085 6.711 9.838 1.00 80.38 93 LEU A C 1
ATOM 773 O O . LEU A 1 93 ? -25.585 5.597 9.707 1.00 80.38 93 LEU A O 1
ATOM 777 N N . GLY A 1 94 ? -23.941 6.898 10.504 1.00 76.94 94 GLY A N 1
ATOM 778 C CA . GLY A 1 94 ? -23.151 5.822 11.101 1.00 76.94 94 GLY A CA 1
ATOM 779 C C . GLY A 1 94 ? -22.065 5.266 10.173 1.00 76.94 94 GLY A C 1
ATOM 780 O O . GLY A 1 94 ? -22.118 5.394 8.949 1.00 76.94 94 GLY A O 1
ATOM 781 N N . GLY A 1 95 ? -21.046 4.655 10.782 1.00 78.62 95 GLY A N 1
ATOM 782 C CA . GLY A 1 95 ? -19.860 4.149 10.091 1.00 78.62 95 GLY A CA 1
ATOM 783 C C . GLY A 1 95 ? -18.782 5.209 9.835 1.00 78.62 95 GLY A C 1
ATOM 784 O O . GLY A 1 95 ? -18.893 6.373 10.219 1.00 78.62 95 GLY A O 1
ATOM 785 N N . GLU A 1 96 ? -17.712 4.779 9.170 1.00 78.75 96 GLU A N 1
ATOM 786 C CA . GLU A 1 96 ? -16.539 5.604 8.860 1.00 78.75 96 GLU A CA 1
ATOM 787 C C . GLU A 1 96 ? -16.235 5.556 7.362 1.00 78.75 96 GLU A C 1
ATOM 789 O O . GLU A 1 96 ? -16.522 4.560 6.696 1.00 78.75 96 GLU A O 1
ATOM 794 N N . ARG A 1 97 ? -15.587 6.581 6.820 1.00 79.00 97 ARG A N 1
ATOM 795 C CA . ARG A 1 97 ? -15.072 6.600 5.449 1.00 79.00 97 ARG A CA 1
ATOM 796 C C . ARG A 1 97 ? -13.5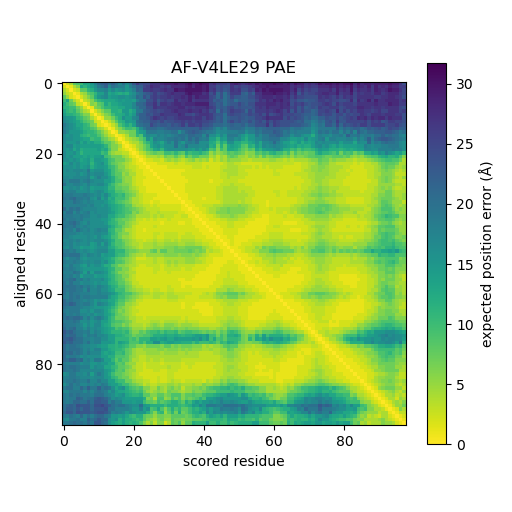55 6.813 5.483 1.00 79.00 97 ARG A C 1
ATOM 798 O O . ARG A 1 97 ? -13.155 7.847 6.012 1.00 79.00 97 ARG A O 1
ATOM 805 N N . PRO A 1 98 ? -12.755 5.861 4.973 1.00 75.69 98 PRO A N 1
ATOM 806 C CA . PRO A 1 98 ? -11.324 6.038 4.777 1.00 75.69 98 PRO A CA 1
ATOM 807 C C . PRO A 1 98 ? -11.017 6.906 3.547 1.00 75.69 98 PRO A C 1
ATOM 809 O O . PRO A 1 98 ? -11.949 7.163 2.737 1.00 75.69 98 PRO A O 1
#